Protein AF-A0A523Q4Z0-F1 (afdb_monomer_lite)

Structure (mmCIF, N/CA/C/O backbone):
data_AF-A0A523Q4Z0-F1
#
_entry.id   AF-A0A523Q4Z0-F1
#
loop_
_atom_site.group_PDB
_atom_site.id
_atom_site.type_symbol
_atom_site.label_atom_id
_atom_site.label_alt_id
_atom_site.label_comp_id
_atom_site.label_asym_id
_atom_site.label_entity_id
_atom_site.label_seq_id
_atom_site.pdbx_PDB_ins_code
_atom_site.Cartn_x
_atom_site.Cartn_y
_atom_site.Car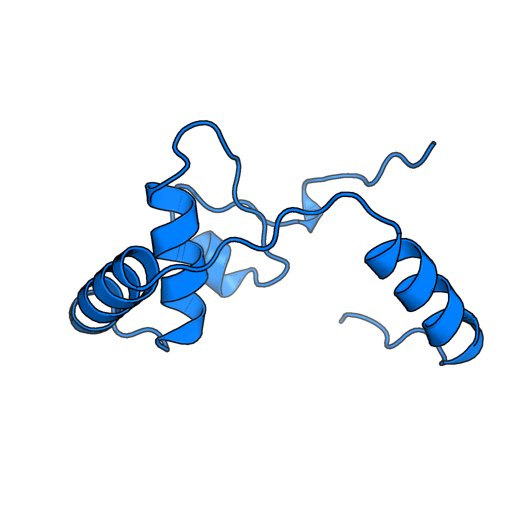tn_z
_atom_site.occupancy
_atom_site.B_iso_or_equiv
_atom_site.auth_seq_id
_atom_site.auth_comp_id
_atom_site.auth_asym_id
_atom_site.auth_atom_id
_atom_site.pdbx_PDB_model_num
ATOM 1 N N . MET A 1 1 ? 5.729 -17.421 -11.206 1.00 36.53 1 MET A N 1
ATOM 2 C CA . MET A 1 1 ? 7.131 -17.005 -11.410 1.00 36.53 1 MET A CA 1
ATOM 3 C C . MET A 1 1 ? 7.077 -15.719 -12.223 1.00 36.53 1 MET A C 1
ATOM 5 O O . MET A 1 1 ? 6.645 -15.782 -13.365 1.00 36.53 1 MET A O 1
ATOM 9 N N . LEU A 1 2 ? 7.361 -14.554 -11.630 1.00 38.69 2 LEU A N 1
ATOM 10 C CA . LEU A 1 2 ? 7.462 -13.307 -12.398 1.00 38.69 2 LEU A CA 1
ATOM 11 C C . LEU A 1 2 ? 8.709 -13.441 -13.272 1.00 38.69 2 LEU A C 1
ATOM 13 O O . LEU A 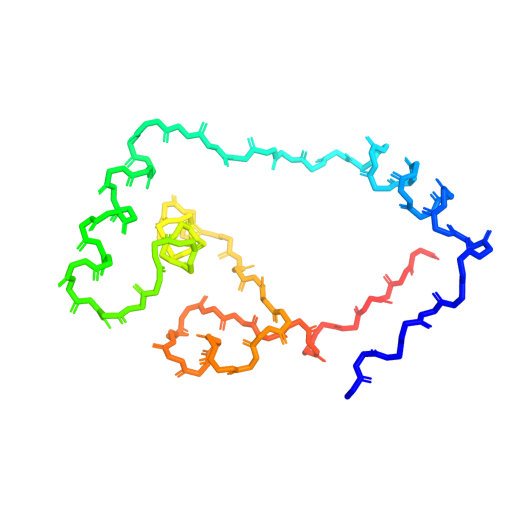1 2 ? 9.830 -13.393 -12.768 1.00 38.69 2 LEU A O 1
ATOM 17 N N . ALA A 1 3 ? 8.519 -13.733 -14.557 1.00 47.88 3 ALA A N 1
ATOM 18 C CA . ALA A 1 3 ? 9.619 -13.761 -15.503 1.00 47.88 3 ALA A CA 1
ATOM 19 C C . ALA A 1 3 ? 10.232 -12.358 -15.524 1.00 47.88 3 ALA A C 1
ATOM 21 O O . ALA A 1 3 ? 9.540 -11.384 -15.818 1.00 47.88 3 ALA A O 1
ATOM 22 N N . ARG A 1 4 ? 11.515 -12.247 -15.164 1.00 58.22 4 ARG A N 1
ATOM 23 C CA . ARG A 1 4 ? 12.285 -11.014 -15.328 1.00 58.22 4 ARG A CA 1
ATOM 24 C C . ARG A 1 4 ? 12.276 -10.697 -16.825 1.00 58.22 4 ARG A C 1
ATOM 26 O O . ARG A 1 4 ? 12.988 -11.346 -17.587 1.00 58.22 4 ARG A O 1
ATOM 33 N N . LYS A 1 5 ? 11.409 -9.775 -17.254 1.00 56.31 5 LYS A N 1
ATOM 34 C CA . LYS A 1 5 ? 11.388 -9.291 -18.636 1.00 56.31 5 LYS A CA 1
ATOM 35 C C . LYS A 1 5 ? 12.760 -8.666 -18.903 1.00 56.31 5 LYS A C 1
ATOM 37 O O . LYS A 1 5 ? 13.287 -7.951 -18.049 1.00 56.31 5 LYS A O 1
ATOM 42 N N . ALA A 1 6 ? 13.378 -9.048 -20.016 1.00 57.06 6 ALA A N 1
ATOM 43 C CA . ALA A 1 6 ? 14.710 -8.595 -20.389 1.00 57.06 6 ALA A CA 1
ATOM 44 C C . ALA A 1 6 ? 14.778 -7.058 -20.413 1.00 57.06 6 ALA A C 1
ATOM 46 O O . ALA A 1 6 ? 13.800 -6.390 -20.737 1.00 57.06 6 ALA A O 1
ATOM 47 N N . SER A 1 7 ? 15.943 -6.520 -20.049 1.00 63.19 7 SER A N 1
ATOM 48 C CA . SER A 1 7 ? 16.205 -5.117 -19.698 1.00 63.19 7 SER A CA 1
ATOM 49 C C . SER A 1 7 ? 15.941 -4.067 -20.785 1.00 63.19 7 SER A C 1
ATOM 51 O O . SER A 1 7 ? 16.175 -2.890 -20.533 1.00 63.19 7 SER A O 1
ATOM 53 N N . GLU A 1 8 ? 15.503 -4.456 -21.982 1.00 68.88 8 GLU A N 1
ATOM 54 C CA . GLU A 1 8 ? 15.370 -3.561 -23.139 1.00 68.88 8 GLU A CA 1
ATOM 55 C C . GLU A 1 8 ? 14.295 -2.486 -22.942 1.00 68.88 8 GLU A C 1
ATOM 57 O O . GLU A 1 8 ? 14.459 -1.378 -23.443 1.00 68.88 8 GLU A O 1
ATOM 62 N N . THR A 1 9 ? 13.247 -2.765 -22.159 1.00 75.44 9 THR A N 1
ATOM 63 C CA . THR A 1 9 ? 12.183 -1.788 -21.864 1.00 75.44 9 THR A CA 1
ATOM 64 C C . THR A 1 9 ? 12.287 -1.162 -20.478 1.00 75.44 9 THR A C 1
ATOM 66 O O . THR A 1 9 ? 11.577 -0.205 -20.212 1.00 75.44 9 THR A O 1
ATOM 69 N N . MET A 1 10 ? 13.199 -1.618 -19.608 1.00 81.06 10 MET A N 1
ATOM 70 C CA . MET A 1 10 ? 13.245 -1.207 -18.193 1.00 81.06 10 MET A CA 1
ATOM 71 C C . MET A 1 10 ? 13.330 0.314 -18.010 1.00 81.06 10 MET A C 1
ATOM 73 O O . MET A 1 10 ? 12.680 0.865 -17.129 1.00 81.06 10 MET A O 1
ATOM 77 N N . LEU A 1 11 ? 14.139 0.996 -18.827 1.00 83.75 11 LEU A N 1
ATOM 78 C CA . LEU A 1 11 ? 14.284 2.451 -18.744 1.00 83.75 11 LEU A CA 1
ATOM 79 C C . LEU A 1 11 ? 13.018 3.183 -19.196 1.00 83.75 11 LEU A C 1
ATOM 81 O O . LEU A 1 11 ? 12.685 4.208 -18.611 1.00 83.75 11 LEU A O 1
ATOM 85 N N . GLN A 1 12 ? 12.316 2.650 -20.199 1.00 83.88 12 GLN A N 1
ATOM 86 C CA . GLN A 1 12 ? 11.045 3.205 -20.657 1.00 83.88 12 GLN A CA 1
ATOM 87 C C . GLN A 1 12 ? 9.941 2.938 -19.629 1.00 83.88 12 GLN A C 1
ATOM 89 O O . GLN A 1 12 ? 9.273 3.875 -19.218 1.00 83.88 12 GLN A O 1
ATOM 94 N N . ASP A 1 13 ? 9.837 1.707 -19.124 1.00 82.75 13 ASP A N 1
ATOM 95 C CA . ASP A 1 13 ? 8.884 1.326 -18.077 1.00 82.75 13 ASP A CA 1
ATOM 96 C C . ASP A 1 13 ? 9.099 2.167 -16.801 1.00 82.75 13 ASP A C 1
ATOM 98 O O . ASP A 1 13 ? 8.147 2.588 -16.146 1.00 82.75 13 ASP A O 1
ATOM 102 N N . TRP A 1 14 ? 10.359 2.457 -16.453 1.00 81.69 14 TRP A N 1
ATOM 103 C CA . TRP A 1 14 ? 10.704 3.356 -15.351 1.00 81.69 14 TRP A CA 1
ATOM 104 C C . TRP A 1 14 ? 10.320 4.809 -15.637 1.00 81.69 14 TRP A C 1
ATOM 106 O O . TRP A 1 14 ? 9.784 5.479 -14.757 1.00 81.69 14 TRP A O 1
ATOM 116 N N . ALA A 1 15 ? 10.579 5.310 -16.847 1.00 83.88 15 ALA A N 1
ATOM 117 C CA . ALA A 1 15 ? 10.183 6.659 -17.238 1.00 83.88 15 ALA A CA 1
ATOM 118 C C . ALA A 1 15 ? 8.655 6.826 -17.204 1.00 83.88 15 ALA A C 1
ATOM 120 O O . ALA A 1 15 ? 8.170 7.823 -16.675 1.00 83.88 15 ALA A O 1
ATOM 121 N N . ASP A 1 16 ? 7.911 5.829 -17.683 1.00 84.81 16 ASP A N 1
ATOM 122 C CA . ASP A 1 16 ? 6.449 5.801 -17.653 1.00 84.81 16 ASP A CA 1
ATOM 123 C C . ASP A 1 16 ? 5.928 5.755 -16.208 1.00 84.81 16 ASP A C 1
ATOM 125 O O . ASP A 1 16 ? 5.004 6.489 -15.854 1.00 84.81 16 ASP A O 1
ATOM 129 N N . LEU A 1 17 ? 6.563 4.963 -15.335 1.00 82.44 17 LEU A N 1
ATOM 130 C CA . LEU A 1 17 ? 6.246 4.940 -13.906 1.00 82.44 17 LEU A CA 1
ATOM 131 C C . LEU A 1 17 ? 6.511 6.298 -13.244 1.00 82.44 17 LEU A C 1
ATOM 133 O O . LEU A 1 17 ? 5.675 6.787 -12.494 1.00 82.44 17 LEU A O 1
ATOM 137 N N . MET A 1 18 ? 7.641 6.938 -13.533 1.00 84.25 18 MET A N 1
ATOM 138 C CA . MET A 1 18 ? 7.961 8.263 -12.992 1.00 84.25 18 MET A CA 1
ATOM 139 C C . MET A 1 18 ? 7.044 9.365 -13.534 1.00 84.25 18 MET A C 1
ATOM 141 O O . MET A 1 18 ? 6.828 10.367 -12.856 1.00 84.25 18 MET A O 1
ATOM 145 N N . ALA A 1 19 ? 6.512 9.192 -14.745 1.00 85.31 19 ALA A N 1
ATOM 146 C CA . ALA A 1 19 ? 5.528 10.088 -15.341 1.00 85.31 19 ALA A CA 1
ATOM 147 C C . ALA A 1 19 ? 4.103 9.839 -14.822 1.00 85.31 19 ALA A C 1
ATOM 149 O O . ALA A 1 19 ? 3.231 10.693 -14.989 1.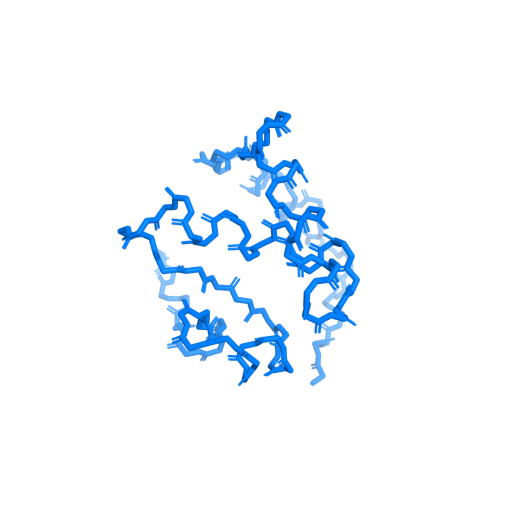00 85.31 19 ALA A O 1
ATOM 150 N N . SER A 1 20 ? 3.846 8.686 -14.197 1.00 79.94 20 SER A N 1
ATOM 151 C CA . SER A 1 20 ? 2.558 8.408 -13.576 1.00 79.94 20 SER A CA 1
ATOM 152 C C . SER A 1 20 ? 2.338 9.318 -12.362 1.00 79.94 20 SER A C 1
ATOM 154 O O . SER A 1 20 ? 3.237 9.552 -11.556 1.00 79.94 20 SER A O 1
ATOM 156 N N . HIS A 1 21 ? 1.122 9.842 -12.212 1.00 76.31 21 HIS A N 1
ATOM 157 C CA . HIS A 1 21 ? 0.735 10.687 -11.078 1.00 76.31 21 HIS A CA 1
ATOM 158 C C . HIS A 1 21 ? 0.437 9.847 -9.825 1.00 76.31 21 HIS A C 1
ATOM 160 O O . HIS A 1 21 ? -0.637 9.951 -9.235 1.00 76.31 21 HIS A O 1
ATOM 166 N N . LEU A 1 22 ? 1.368 8.972 -9.445 1.00 79.19 22 LEU A N 1
ATOM 167 C CA . LEU A 1 22 ? 1.270 8.208 -8.209 1.00 79.19 22 LEU A CA 1
ATOM 168 C C . LEU A 1 22 ? 1.682 9.096 -7.036 1.00 79.19 22 LEU A C 1
ATOM 170 O O . LEU A 1 22 ? 2.798 9.617 -6.996 1.00 79.19 22 LEU A O 1
ATOM 174 N N . SER A 1 23 ? 0.787 9.247 -6.065 1.00 80.19 23 SER A N 1
ATOM 175 C CA . SER A 1 23 ? 1.138 9.842 -4.780 1.00 80.19 23 SER A CA 1
ATOM 176 C C . SER A 1 23 ? 2.002 8.865 -3.992 1.00 80.19 23 SER A C 1
ATOM 178 O O . SER A 1 23 ? 1.627 7.708 -3.791 1.00 80.19 23 SER A O 1
ATOM 180 N N . VAL A 1 24 ? 3.167 9.333 -3.548 1.00 81.31 24 VAL A N 1
ATOM 181 C CA . VAL A 1 24 ? 3.993 8.604 -2.586 1.00 81.31 24 VAL A CA 1
ATOM 182 C C . VAL A 1 24 ? 3.534 9.010 -1.196 1.00 81.31 24 VAL A C 1
ATOM 184 O O . VAL A 1 24 ? 3.800 10.125 -0.753 1.00 81.31 24 VAL A O 1
ATOM 187 N N . GLU A 1 25 ? 2.842 8.098 -0.525 1.00 82.12 25 GLU A N 1
ATOM 188 C CA . GLU A 1 25 ? 2.387 8.298 0.846 1.00 82.12 25 GLU A CA 1
ATOM 189 C C . GLU A 1 25 ? 3.475 7.875 1.833 1.00 82.12 25 GLU A C 1
ATOM 191 O O . GLU A 1 25 ? 4.059 6.792 1.727 1.00 82.12 25 GLU A O 1
ATOM 196 N N . GLY A 1 26 ? 3.754 8.741 2.801 1.00 75.81 26 GLY A N 1
ATOM 197 C CA . GLY A 1 26 ? 4.752 8.481 3.826 1.00 75.81 26 GLY A CA 1
ATOM 198 C C . GLY A 1 26 ? 4.890 9.651 4.784 1.00 75.81 26 GLY A C 1
ATOM 199 O O . GLY A 1 26 ? 5.463 10.682 4.440 1.00 75.81 26 GLY A O 1
ATOM 200 N N . ASP A 1 27 ? 4.409 9.468 6.009 1.00 84.06 27 ASP A N 1
ATOM 201 C CA . ASP A 1 27 ? 4.654 10.386 7.112 1.00 84.06 27 ASP A CA 1
ATOM 202 C C . ASP A 1 27 ? 5.075 9.630 8.385 1.00 84.06 27 ASP A C 1
ATOM 204 O O . ASP A 1 27 ? 5.104 8.396 8.447 1.00 84.06 27 ASP A O 1
ATOM 208 N N . ALA A 1 28 ? 5.468 10.385 9.411 1.00 88.06 28 ALA A N 1
ATOM 209 C CA . ALA A 1 28 ? 5.925 9.807 10.670 1.00 88.06 28 ALA A CA 1
ATOM 210 C C . ALA A 1 28 ? 4.807 9.075 11.438 1.00 88.06 28 ALA A C 1
ATOM 212 O O . ALA A 1 28 ? 5.108 8.167 12.214 1.00 88.06 28 ALA A O 1
ATOM 213 N N . ALA A 1 29 ? 3.541 9.452 11.232 1.00 87.12 29 ALA A N 1
ATOM 214 C CA . ALA A 1 29 ? 2.405 8.811 11.884 1.00 87.12 29 ALA A CA 1
ATOM 215 C C . ALA A 1 29 ? 2.170 7.413 11.296 1.00 87.12 29 ALA A C 1
ATOM 217 O O . ALA A 1 29 ? 2.068 6.444 12.045 1.00 87.12 29 ALA A O 1
ATOM 218 N N . LEU A 1 30 ? 2.230 7.289 9.969 1.00 88.31 30 LEU A N 1
ATOM 219 C CA . LEU A 1 30 ? 2.137 6.025 9.248 1.00 88.31 30 LEU A CA 1
ATOM 220 C C . LEU A 1 30 ? 3.232 5.040 9.678 1.00 88.31 30 LEU A C 1
ATOM 222 O O . LEU A 1 30 ? 2.972 3.856 9.893 1.00 88.31 30 LEU A O 1
ATOM 226 N N . LEU A 1 31 ? 4.462 5.533 9.853 1.00 88.25 31 LEU A N 1
ATOM 227 C CA . LEU A 1 31 ? 5.566 4.717 10.358 1.00 88.25 31 LEU A CA 1
ATOM 228 C C . LEU A 1 31 ? 5.313 4.244 11.797 1.00 88.25 31 LEU A C 1
ATOM 230 O O . LEU A 1 31 ? 5.559 3.078 12.107 1.00 88.25 31 LEU A O 1
ATOM 234 N N . ALA A 1 32 ? 4.811 5.117 12.673 1.00 89.75 32 ALA A N 1
ATOM 235 C CA . ALA A 1 32 ? 4.497 4.754 14.053 1.00 89.75 32 ALA A CA 1
ATOM 236 C C . ALA A 1 32 ? 3.393 3.684 14.127 1.00 89.75 32 ALA A C 1
ATOM 238 O O . ALA A 1 32 ? 3.518 2.718 14.883 1.00 89.75 32 ALA A O 1
ATOM 239 N N . GLU A 1 33 ? 2.353 3.804 13.301 1.00 87.25 33 GLU A N 1
ATOM 240 C CA . GLU A 1 33 ? 1.292 2.800 13.184 1.00 87.25 33 GLU A CA 1
ATOM 241 C C . GLU A 1 33 ? 1.824 1.466 12.650 1.00 87.25 33 GLU A C 1
ATOM 243 O O . GLU A 1 33 ? 1.544 0.410 13.222 1.00 87.25 33 GLU A O 1
ATOM 248 N N . ALA A 1 34 ? 2.665 1.496 11.615 1.00 88.12 34 ALA A N 1
ATOM 249 C CA . ALA A 1 34 ? 3.312 0.302 11.081 1.00 88.12 34 ALA A CA 1
ATOM 250 C C . ALA A 1 34 ? 4.188 -0.403 12.129 1.00 88.12 34 ALA A C 1
ATOM 252 O O . ALA A 1 34 ? 4.190 -1.635 12.211 1.00 88.12 34 ALA A O 1
ATOM 253 N N . MET A 1 35 ? 4.903 0.355 12.964 1.00 89.31 35 MET A N 1
ATOM 254 C CA . MET A 1 35 ? 5.698 -0.192 14.067 1.00 89.31 35 MET A CA 1
ATOM 255 C C . MET A 1 35 ? 4.828 -0.843 15.145 1.00 89.31 35 MET A C 1
ATOM 257 O O . MET A 1 35 ? 5.201 -1.896 15.664 1.00 89.31 35 MET A O 1
ATOM 261 N N . ALA A 1 36 ? 3.681 -0.247 15.481 1.00 86.88 36 ALA A N 1
ATOM 262 C CA . ALA A 1 36 ? 2.730 -0.842 16.417 1.00 86.88 36 ALA A CA 1
ATOM 263 C C . ALA A 1 36 ? 2.133 -2.142 15.849 1.00 86.88 36 ALA A C 1
ATOM 265 O O . ALA A 1 36 ? 2.107 -3.166 16.529 1.00 86.88 36 ALA A O 1
ATOM 266 N N . LEU A 1 37 ? 1.738 -2.141 14.573 1.00 83.38 37 LEU A N 1
ATOM 267 C CA . LEU A 1 37 ? 1.238 -3.331 13.879 1.00 83.38 37 LEU A CA 1
ATOM 268 C C . LEU A 1 37 ? 2.283 -4.454 13.821 1.00 83.38 37 LEU A C 1
ATOM 270 O O . LEU A 1 37 ? 1.938 -5.614 14.042 1.00 83.38 37 LEU A O 1
ATOM 274 N N . ALA A 1 38 ? 3.555 -4.126 13.579 1.00 85.62 38 ALA A N 1
ATOM 275 C CA . ALA A 1 38 ? 4.637 -5.113 13.513 1.00 85.62 38 ALA A CA 1
ATOM 276 C C . ALA A 1 38 ? 4.851 -5.825 14.854 1.00 85.62 38 ALA A C 1
ATOM 278 O O . ALA A 1 38 ? 5.052 -7.036 14.883 1.00 85.62 38 ALA A O 1
ATOM 279 N N . GLN A 1 39 ? 4.729 -5.095 15.967 1.00 84.44 39 GLN A N 1
ATOM 280 C CA . GLN A 1 39 ? 4.811 -5.676 17.311 1.00 84.44 39 GLN A CA 1
ATOM 281 C C . GLN A 1 39 ? 3.667 -6.656 17.604 1.00 84.44 39 GLN A C 1
ATOM 283 O O . GLN A 1 39 ? 3.847 -7.584 18.390 1.00 84.44 39 GLN A O 1
ATOM 288 N N . HIS A 1 40 ? 2.497 -6.460 16.989 1.00 75.81 40 HIS A N 1
ATOM 289 C CA . HIS A 1 40 ? 1.307 -7.272 17.247 1.00 75.81 40 HIS A CA 1
ATOM 290 C C . HIS A 1 40 ? 1.127 -8.454 16.292 1.00 75.81 40 HIS A C 1
ATOM 292 O O . HIS A 1 40 ? 0.539 -9.459 16.686 1.00 75.81 40 HIS A O 1
ATOM 298 N N . LEU A 1 41 ? 1.587 -8.340 15.045 1.00 68.94 41 LEU A N 1
ATOM 299 C CA . LEU A 1 41 ? 1.286 -9.312 13.989 1.00 68.94 41 LEU A CA 1
ATOM 300 C C . LEU A 1 41 ? 2.458 -10.253 13.653 1.00 68.94 41 LEU A C 1
ATOM 302 O O . LEU A 1 41 ? 2.251 -11.211 12.902 1.00 68.94 41 LEU A O 1
ATOM 306 N N . ASP A 1 42 ? 3.673 -9.958 14.135 1.00 68.81 42 ASP A N 1
ATOM 307 C CA . ASP A 1 42 ? 4.931 -10.659 13.807 1.00 68.81 42 ASP A CA 1
ATOM 308 C C . ASP A 1 42 ? 5.406 -10.650 12.316 1.00 68.81 42 ASP A C 1
ATOM 310 O O . ASP A 1 42 ? 6.216 -11.496 11.938 1.00 68.81 42 ASP A O 1
ATOM 314 N N . PRO A 1 43 ? 4.950 -9.782 11.377 1.00 69.38 43 PRO A N 1
ATOM 315 C CA . PRO A 1 43 ? 5.611 -9.621 10.079 1.00 69.38 43 PRO A CA 1
ATOM 316 C C . PRO A 1 43 ? 6.758 -8.595 10.134 1.00 69.38 43 PRO A C 1
ATOM 318 O O . PRO A 1 43 ? 6.919 -7.836 11.092 1.00 69.38 43 PRO A O 1
ATOM 321 N N . HIS A 1 44 ? 7.529 -8.525 9.045 1.00 78.81 44 HIS A N 1
ATOM 322 C CA . HIS A 1 44 ? 8.521 -7.473 8.845 1.00 78.81 44 HIS A CA 1
ATOM 323 C C . HIS A 1 44 ? 7.861 -6.084 8.825 1.00 78.81 44 HIS A C 1
ATOM 325 O O . HIS A 1 44 ? 6.810 -5.892 8.218 1.00 78.81 44 HIS A O 1
ATOM 331 N N . LEU A 1 45 ? 8.532 -5.087 9.415 1.00 79.06 45 LEU A N 1
ATOM 332 C CA . LEU A 1 45 ? 8.081 -3.686 9.458 1.00 79.06 45 LEU A CA 1
ATOM 333 C C . LEU A 1 45 ? 7.716 -3.110 8.075 1.00 79.06 45 LEU A C 1
ATOM 335 O O . LEU A 1 45 ? 6.842 -2.259 7.956 1.00 79.06 45 LEU A O 1
ATOM 339 N N . PHE A 1 46 ? 8.382 -3.569 7.014 1.00 80.12 46 PHE A N 1
ATOM 340 C CA . PHE A 1 46 ? 8.072 -3.127 5.655 1.00 80.12 46 PHE A CA 1
ATOM 341 C C . PHE A 1 46 ? 6.714 -3.624 5.169 1.00 80.12 46 PHE A C 1
ATOM 343 O O . PHE A 1 46 ? 5.998 -2.870 4.515 1.00 80.12 46 PHE A O 1
ATOM 350 N N . ASP A 1 47 ? 6.324 -4.842 5.537 1.00 79.06 47 ASP A N 1
ATOM 351 C CA . ASP A 1 47 ? 4.994 -5.345 5.213 1.00 79.06 47 ASP A CA 1
ATOM 352 C C . ASP A 1 47 ? 3.954 -4.496 5.948 1.00 79.06 47 ASP A C 1
ATOM 354 O O . ASP A 1 47 ? 2.984 -4.044 5.339 1.00 79.06 47 ASP A O 1
ATOM 358 N N . THR A 1 48 ? 4.189 -4.182 7.229 1.00 84.50 48 THR A N 1
ATOM 359 C CA . THR A 1 48 ? 3.234 -3.408 8.035 1.00 84.50 48 THR A CA 1
ATOM 360 C C . THR A 1 48 ? 3.083 -1.954 7.619 1.00 84.50 48 THR A C 1
ATOM 362 O O . THR A 1 48 ? 2.050 -1.370 7.928 1.00 84.50 48 THR A O 1
ATOM 365 N N . LEU A 1 49 ? 4.019 -1.378 6.859 1.00 85.75 49 LEU A N 1
ATOM 366 C CA . LEU A 1 49 ? 3.821 -0.064 6.234 1.00 85.75 49 LEU A CA 1
ATOM 367 C C . LEU A 1 49 ? 2.672 -0.090 5.222 1.00 85.75 49 LEU A C 1
ATOM 369 O O . LEU A 1 49 ? 1.800 0.776 5.259 1.00 85.75 49 LEU A O 1
ATOM 373 N N . TYR A 1 50 ? 2.606 -1.123 4.378 1.00 82.56 50 TYR A N 1
ATOM 374 C CA . TYR A 1 50 ? 1.479 -1.304 3.458 1.00 82.56 50 TYR A CA 1
ATOM 375 C C . TYR A 1 50 ? 0.169 -1.577 4.206 1.00 82.56 50 TYR A C 1
ATOM 377 O O . TYR A 1 50 ? -0.898 -1.184 3.741 1.00 82.56 50 TYR A O 1
ATOM 385 N N . HIS A 1 51 ? 0.244 -2.207 5.384 1.00 79.06 51 HIS A N 1
ATOM 386 C CA . HIS A 1 51 ? -0.930 -2.447 6.229 1.00 79.06 51 HIS A CA 1
ATOM 387 C C . HIS A 1 51 ? -1.438 -1.158 6.877 1.00 79.06 51 HIS A C 1
ATOM 389 O O . HIS A 1 51 ? -2.638 -0.903 6.863 1.00 79.06 51 HIS A O 1
ATOM 395 N N . ALA A 1 52 ? -0.542 -0.346 7.437 1.00 85.12 52 ALA A N 1
ATOM 396 C CA . ALA A 1 52 ? -0.903 0.939 8.020 1.00 85.12 52 ALA A CA 1
ATOM 397 C C . ALA A 1 52 ? -1.536 1.842 6.952 1.00 85.12 52 ALA A C 1
ATOM 399 O O . ALA A 1 52 ? -2.591 2.425 7.178 1.00 85.12 52 ALA A O 1
ATOM 400 N N . LEU A 1 53 ? -0.971 1.851 5.739 1.00 85.38 53 LEU A N 1
ATOM 401 C CA . LEU A 1 53 ? -1.496 2.653 4.635 1.00 85.38 53 LEU A CA 1
ATOM 402 C C . LEU A 1 53 ? -2.887 2.182 4.193 1.00 85.38 53 LEU A C 1
ATOM 404 O O . LEU A 1 53 ? -3.783 2.997 3.988 1.00 85.38 53 LEU A O 1
ATOM 408 N N . ALA A 1 54 ? -3.082 0.865 4.102 1.00 82.31 54 ALA A N 1
ATOM 409 C CA . ALA A 1 54 ? -4.378 0.253 3.827 1.00 82.31 54 ALA A CA 1
ATOM 410 C C . ALA A 1 54 ? -5.455 0.656 4.849 1.00 82.31 54 ALA A C 1
ATOM 412 O O . ALA A 1 54 ? -6.600 0.898 4.478 1.00 82.31 54 ALA A O 1
ATOM 413 N N . LEU A 1 55 ? -5.097 0.727 6.134 1.00 79.94 55 LEU A N 1
ATOM 414 C CA . LEU A 1 55 ? -6.018 1.114 7.204 1.00 79.94 55 LEU A CA 1
ATOM 415 C C . LEU A 1 55 ? -6.299 2.623 7.219 1.00 79.94 55 LEU A C 1
ATOM 417 O O . LEU A 1 55 ? -7.435 3.023 7.473 1.00 79.94 55 LEU A O 1
ATOM 421 N N . ALA A 1 56 ? -5.295 3.449 6.915 1.00 82.00 56 ALA A N 1
ATOM 422 C CA . ALA A 1 56 ? -5.421 4.904 6.853 1.00 82.00 56 ALA A CA 1
ATOM 423 C C . ALA A 1 56 ? -6.265 5.386 5.655 1.00 82.00 56 ALA A C 1
ATOM 425 O O . ALA A 1 56 ? -6.842 6.474 5.701 1.00 82.00 56 ALA A O 1
ATOM 426 N N . ALA A 1 57 ? -6.383 4.570 4.602 1.00 79.19 57 ALA A N 1
ATOM 427 C CA . ALA A 1 57 ? -7.154 4.866 3.398 1.00 79.19 57 ALA A CA 1
ATOM 428 C C . ALA A 1 57 ? -8.348 3.899 3.222 1.00 79.19 57 ALA A C 1
ATOM 430 O O . ALA A 1 57 ? -8.350 3.089 2.298 1.00 79.19 57 ALA A O 1
ATOM 431 N N . PRO A 1 58 ? -9.418 4.000 4.038 1.00 67.94 58 PRO A N 1
ATOM 432 C CA . PRO A 1 58 ? -10.521 3.027 4.065 1.00 67.94 58 PRO A CA 1
ATOM 433 C C . PRO A 1 58 ? -11.365 2.956 2.780 1.00 67.94 58 PRO A C 1
ATOM 435 O O . PRO A 1 58 ? -12.206 2.071 2.645 1.00 67.94 58 PRO A O 1
ATOM 438 N N . VAL A 1 59 ? -11.175 3.893 1.847 1.00 71.88 59 VAL A N 1
ATOM 439 C CA . VAL A 1 59 ? -11.845 3.917 0.532 1.00 71.88 59 VAL A CA 1
ATOM 440 C C . VAL A 1 59 ? -10.941 3.347 -0.574 1.00 71.88 59 VAL A C 1
ATOM 442 O O . VAL A 1 59 ? -11.396 3.118 -1.692 1.00 71.88 59 VAL A O 1
ATOM 445 N N . ALA A 1 60 ? -9.659 3.114 -0.285 1.00 74.44 60 ALA A N 1
ATOM 446 C CA . ALA A 1 60 ? -8.717 2.524 -1.223 1.00 74.44 60 ALA A CA 1
ATOM 447 C C . ALA A 1 60 ? -8.753 0.995 -1.131 1.00 74.44 60 ALA A C 1
ATOM 449 O O . ALA A 1 60 ? -8.940 0.430 -0.055 1.00 74.44 60 ALA A O 1
ATOM 450 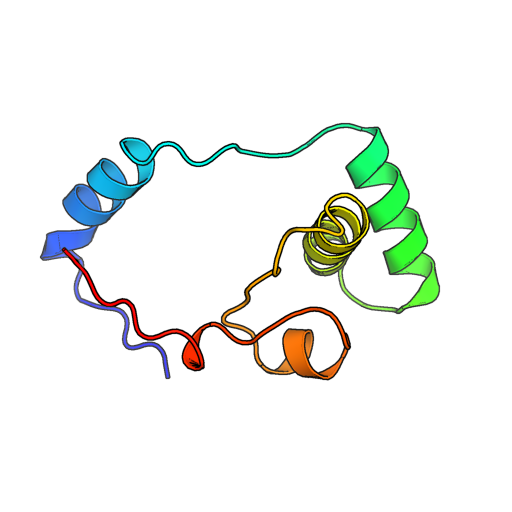N N . VAL A 1 61 ? -8.530 0.326 -2.264 1.00 78.25 61 VAL A N 1
ATOM 451 C CA . VAL A 1 61 ? -8.292 -1.121 -2.295 1.00 78.25 61 VAL A CA 1
ATOM 452 C C . VAL A 1 61 ? -6.781 -1.340 -2.391 1.00 78.25 61 VAL A C 1
ATOM 454 O O . VAL A 1 61 ? -6.196 -1.078 -3.444 1.00 78.25 61 VAL A O 1
ATOM 457 N N . PRO A 1 62 ? -6.113 -1.761 -1.308 1.00 78.44 62 PRO A N 1
ATOM 458 C CA . PRO A 1 62 ? -4.679 -1.971 -1.310 1.00 78.44 62 PRO A CA 1
ATOM 459 C C . PRO A 1 62 ? -4.357 -3.251 -2.077 1.00 78.44 62 PRO A C 1
ATOM 461 O O . PRO A 1 62 ? -4.937 -4.307 -1.825 1.00 78.44 62 PRO A O 1
ATOM 464 N N . LEU A 1 63 ? -3.421 -3.148 -3.022 1.00 83.31 63 LEU A N 1
ATOM 465 C CA . LEU A 1 63 ? -3.040 -4.239 -3.916 1.00 83.31 63 LEU A CA 1
ATOM 466 C C . LEU A 1 63 ? -1.630 -4.736 -3.616 1.00 83.31 63 LEU A C 1
ATOM 468 O O . LEU A 1 63 ? -0.714 -3.943 -3.407 1.00 83.31 63 LEU A O 1
ATOM 472 N N . THR A 1 64 ? -1.424 -6.051 -3.685 1.00 82.38 64 THR A N 1
ATOM 473 C CA . THR A 1 64 ? -0.082 -6.648 -3.662 1.00 82.38 64 THR A CA 1
ATOM 474 C C . THR A 1 64 ? 0.082 -7.785 -4.662 1.00 82.38 64 THR A C 1
ATOM 476 O O . THR A 1 64 ? -0.845 -8.542 -4.955 1.00 82.38 64 THR A O 1
ATOM 479 N N . ALA A 1 65 ? 1.304 -7.957 -5.163 1.00 82.00 65 ALA A N 1
ATOM 480 C CA . ALA A 1 65 ? 1.692 -9.161 -5.888 1.00 82.00 65 ALA A CA 1
ATOM 481 C C . ALA A 1 65 ? 2.007 -10.347 -4.948 1.00 82.00 65 ALA A C 1
ATOM 483 O O . ALA A 1 65 ? 2.016 -11.496 -5.403 1.00 82.00 65 ALA A O 1
ATOM 484 N N . ASP A 1 66 ? 2.237 -10.095 -3.654 1.00 80.75 66 ASP A N 1
ATOM 485 C CA . ASP A 1 66 ? 2.529 -11.120 -2.651 1.00 80.75 66 ASP A CA 1
ATOM 486 C C . ASP A 1 66 ? 1.247 -11.814 -2.158 1.00 80.75 66 ASP A C 1
ATOM 488 O O . ASP A 1 66 ? 0.480 -11.297 -1.345 1.00 80.75 66 ASP A O 1
ATOM 492 N N . GLY A 1 67 ? 1.025 -13.039 -2.637 1.00 73.56 67 GLY A N 1
ATOM 493 C CA . GLY A 1 67 ? -0.135 -13.838 -2.242 1.00 73.56 67 GLY A CA 1
ATOM 494 C C . GLY A 1 67 ? -0.155 -14.250 -0.765 1.00 73.56 67 GLY A C 1
ATOM 495 O O . GLY A 1 67 ? -1.241 -14.460 -0.231 1.00 73.56 67 GLY A O 1
ATOM 496 N N . SER A 1 68 ? 1.003 -14.352 -0.105 1.00 74.69 68 SER A N 1
ATOM 497 C CA . SER A 1 68 ? 1.087 -14.633 1.335 1.00 74.69 68 SER A CA 1
ATOM 498 C C . SER A 1 68 ? 0.563 -13.445 2.138 1.00 74.69 68 SER A C 1
ATOM 500 O O . SER A 1 68 ? -0.228 -13.615 3.066 1.00 74.69 68 SER A O 1
ATOM 502 N N . MET A 1 69 ? 0.935 -12.229 1.732 1.00 72.06 69 MET A N 1
ATOM 503 C CA . MET A 1 69 ? 0.488 -11.004 2.393 1.00 72.06 69 MET A CA 1
ATOM 504 C C . MET A 1 69 ? -1.018 -10.768 2.212 1.00 72.06 69 MET A C 1
ATOM 506 O O . MET A 1 69 ? -1.703 -10.482 3.191 1.00 72.06 69 MET A O 1
ATOM 510 N N . ALA A 1 70 ? -1.554 -10.976 1.003 1.00 73.75 70 ALA A N 1
ATOM 511 C CA . ALA A 1 70 ? -2.997 -10.880 0.748 1.00 73.75 70 ALA A CA 1
ATOM 512 C C . ALA A 1 70 ? -3.814 -11.886 1.584 1.00 73.75 70 ALA A C 1
ATOM 514 O O . ALA A 1 70 ? -4.872 -11.557 2.105 1.00 73.75 70 ALA A O 1
ATOM 515 N N . ALA A 1 71 ? -3.319 -13.115 1.772 1.00 73.31 71 ALA A N 1
ATOM 516 C CA . ALA A 1 71 ? -4.024 -14.129 2.561 1.00 73.31 71 ALA A CA 1
ATOM 517 C C . ALA A 1 71 ? -4.060 -13.822 4.069 1.00 73.31 71 ALA A C 1
ATOM 519 O O . ALA A 1 71 ? -4.967 -14.272 4.768 1.00 73.31 71 ALA A O 1
ATOM 520 N N . ARG A 1 72 ? -3.078 -13.072 4.583 1.00 69.88 72 ARG A N 1
ATOM 521 C CA . ARG A 1 72 ? -2.993 -12.702 6.004 1.00 69.88 72 ARG A CA 1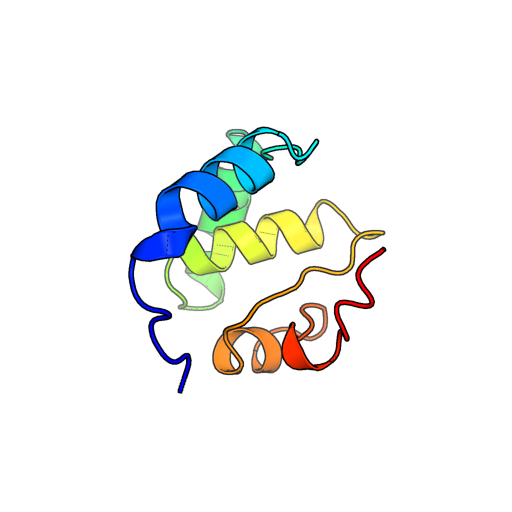
ATOM 522 C C . ARG A 1 72 ? -3.915 -11.539 6.374 1.00 69.88 72 ARG A C 1
ATOM 524 O O . ARG A 1 72 ? -4.160 -11.332 7.559 1.00 69.88 72 ARG A O 1
ATOM 531 N N . LEU A 1 73 ? -4.420 -10.790 5.392 1.00 67.19 73 LEU A N 1
ATOM 532 C CA . LEU A 1 73 ? -5.120 -9.526 5.611 1.00 67.19 73 LEU A CA 1
ATOM 533 C C . LEU A 1 73 ? -6.418 -9.478 4.818 1.00 67.19 73 LEU A C 1
ATOM 535 O O . LEU A 1 73 ? -6.406 -9.407 3.595 1.00 67.19 73 LEU A O 1
ATOM 539 N N . GLY A 1 74 ? -7.548 -9.429 5.521 1.00 64.19 74 GLY A N 1
ATOM 540 C CA . GLY A 1 74 ? -8.871 -9.423 4.887 1.00 64.19 74 GLY A CA 1
ATOM 541 C C . GLY A 1 74 ? -9.153 -8.228 3.967 1.00 64.19 74 GLY A C 1
ATOM 542 O O . GLY A 1 74 ? -10.080 -8.304 3.170 1.00 64.19 74 GLY A O 1
ATOM 543 N N . ASN A 1 75 ? -8.356 -7.158 4.050 1.00 72.31 75 ASN A N 1
ATOM 544 C CA . ASN A 1 75 ? -8.577 -5.918 3.304 1.00 72.31 75 ASN A CA 1
ATOM 545 C C . ASN A 1 75 ? -7.575 -5.708 2.161 1.00 72.31 75 ASN A C 1
ATOM 547 O O . ASN A 1 75 ? -7.611 -4.653 1.544 1.00 72.31 75 ASN A O 1
ATOM 551 N N . LEU A 1 76 ? -6.656 -6.649 1.907 1.00 75.44 76 LEU A N 1
ATOM 552 C CA . LEU A 1 76 ? -5.575 -6.477 0.937 1.00 75.44 76 LEU A CA 1
ATOM 553 C C . LEU A 1 76 ? -5.731 -7.464 -0.223 1.00 75.44 76 LEU A C 1
ATOM 555 O O . LEU A 1 76 ? -5.666 -8.679 -0.045 1.00 75.44 76 LEU A O 1
ATOM 559 N N . GLU A 1 77 ? -5.954 -6.938 -1.424 1.00 81.94 77 GLU A N 1
ATOM 560 C CA . GLU A 1 77 ? -6.267 -7.744 -2.598 1.00 81.94 77 GLU A CA 1
ATOM 561 C C . GLU A 1 77 ? -5.020 -8.116 -3.403 1.00 81.94 77 GLU A C 1
ATOM 563 O O . GLU A 1 77 ? -4.005 -7.414 -3.450 1.00 81.94 77 GLU A O 1
ATOM 568 N N . ARG A 1 78 ? -5.092 -9.262 -4.084 1.00 79.81 78 ARG A N 1
ATOM 569 C CA . ARG A 1 78 ? -3.998 -9.737 -4.926 1.00 79.81 78 ARG A CA 1
ATOM 570 C C . ARG A 1 78 ? -4.090 -9.109 -6.312 1.00 79.81 78 ARG A C 1
ATOM 572 O O . ARG A 1 78 ? 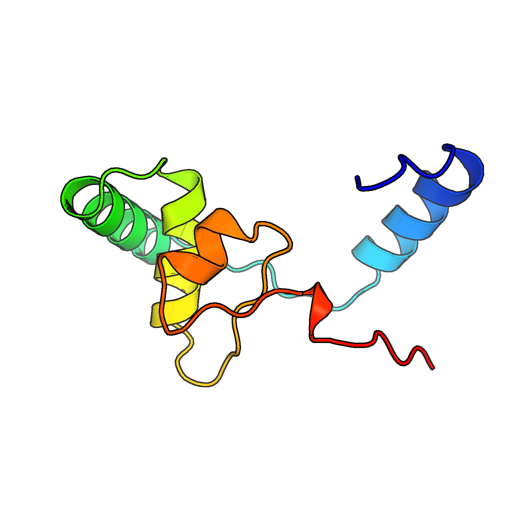-5.094 -9.269 -7.000 1.00 79.81 78 ARG A O 1
ATOM 579 N N . LEU A 1 79 ? -2.993 -8.509 -6.771 1.00 79.81 79 LEU A N 1
ATOM 580 C CA . LEU A 1 79 ? -2.896 -7.816 -8.061 1.00 79.81 79 LEU A CA 1
ATOM 581 C C . LEU A 1 79 ? -3.342 -8.683 -9.249 1.00 79.81 79 LEU A C 1
ATOM 583 O O . LEU A 1 79 ? -3.894 -8.169 -10.210 1.00 79.81 79 LEU A O 1
ATOM 587 N N . GLN A 1 80 ? -3.162 -10.005 -9.179 1.00 77.00 80 GLN A N 1
ATOM 588 C CA . GLN A 1 80 ? -3.580 -10.932 -10.238 1.00 77.00 80 GLN A CA 1
ATOM 589 C C . GLN A 1 80 ? -5.098 -10.940 -10.513 1.00 77.00 80 GLN A C 1
ATOM 591 O O . GLN A 1 80 ? -5.517 -11.471 -11.536 1.00 77.00 80 GLN A O 1
ATOM 596 N N . HIS A 1 81 ? -5.919 -10.430 -9.587 1.00 70.50 81 HIS A N 1
ATOM 597 C CA . HIS A 1 81 ? -7.367 -10.299 -9.778 1.00 70.50 81 HIS A CA 1
ATOM 598 C C . HIS A 1 81 ? -7.734 -9.056 -10.593 1.00 70.50 81 HIS A C 1
ATOM 600 O O . HIS A 1 81 ? -8.862 -8.938 -11.065 1.00 70.50 81 HIS A O 1
ATOM 606 N N . TYR A 1 82 ? -6.767 -8.170 -10.820 1.00 67.56 82 TYR A N 1
ATOM 607 C CA . TYR A 1 82 ? -6.912 -7.005 -11.666 1.00 67.56 82 TYR A CA 1
ATOM 608 C C . TYR A 1 82 ? -6.323 -7.323 -13.032 1.00 67.56 82 TYR A C 1
ATOM 610 O O . TYR A 1 82 ? -5.134 -7.605 -13.184 1.00 67.56 82 TYR A O 1
ATOM 618 N N . SER A 1 83 ? -7.173 -7.270 -14.053 1.00 60.28 83 SER A N 1
ATOM 619 C CA . SER A 1 83 ? -6.680 -7.157 -15.418 1.00 60.28 83 SER A CA 1
ATOM 620 C C . SER A 1 83 ? -6.249 -5.711 -15.609 1.00 60.28 83 SER A C 1
ATOM 622 O O . SER A 1 83 ? -7.072 -4.808 -15.479 1.00 60.28 83 SER A O 1
ATOM 624 N N . LEU A 1 84 ? -4.971 -5.486 -15.919 1.00 57.59 84 LEU A N 1
ATOM 625 C CA . LEU A 1 84 ? -4.545 -4.225 -16.519 1.00 57.59 84 LEU A CA 1
ATOM 626 C C . LEU A 1 84 ? -5.189 -4.165 -17.910 1.00 57.59 84 LEU A C 1
ATOM 628 O O . LEU A 1 84 ? -4.577 -4.539 -18.906 1.00 57.59 84 LEU A O 1
ATOM 632 N N . THR A 1 85 ? -6.458 -3.769 -17.987 1.00 47.75 85 THR A N 1
ATOM 633 C CA . THR A 1 85 ? -7.014 -3.230 -19.224 1.00 47.75 85 THR A CA 1
ATOM 634 C C . THR A 1 85 ? -6.294 -1.912 -19.436 1.00 47.75 85 THR A C 1
ATOM 636 O O . THR A 1 85 ? -6.640 -0.904 -18.822 1.00 47.75 85 THR A O 1
ATOM 639 N N . GLY A 1 86 ? -5.205 -1.970 -20.200 1.00 44.22 86 GLY A N 1
ATOM 640 C CA . GLY A 1 86 ? -4.509 -0.775 -20.646 1.00 44.22 86 GLY A CA 1
ATOM 641 C C . GLY A 1 86 ? -5.439 0.105 -21.491 1.00 44.22 86 GLY A C 1
ATOM 642 O O . GLY A 1 86 ? -6.456 -0.396 -21.986 1.00 44.22 86 GLY A O 1
ATOM 643 N N . PRO A 1 87 ? -5.119 1.401 -21.636 1.00 43.72 87 PRO A N 1
ATOM 644 C CA . PRO A 1 87 ? -5.675 2.201 -22.722 1.00 43.72 87 PRO A CA 1
ATOM 645 C C . PRO A 1 87 ? -5.347 1.594 -24.095 1.00 43.72 87 PRO A C 1
ATOM 647 O O . PRO A 1 87 ? -4.287 0.935 -24.225 1.00 43.72 87 PRO A O 1
#

Radius of gyration: 15.21 Å; chains: 1; bounding box: 28×28×40 Å

Foldseek 3Di:
DPPPDDPPCVVVVVVVVVVDPDDDDDDPVLLVQLVVVCVVPVDDSVLSSLVSVLVVCVVDQAEDCDPVSCVSDVRHYYCVVDDCPDD

pLDDT: mean 75.55, std 11.8, range [36.53, 89.75]

Sequence (87 aa):
MLARKASETMLQDWADLMASHLSVEGDAALLAEAMALAQHLDPHLFDTLYHALALAAPVAVPLTADGSMAARLGNLERLQHYSLTGP

Secondary structure (DSSP, 8-state):
------TTSHHHHHHHHHHS-------HHHHHHHHHHHHHH-S-HHHHHHHHHHHH-TTS--EES-HHHHHH-TT-EEGGGS-----